Protein AF-A0A1A9EUH5-F1 (afdb_monomer_lite)

pLDDT: mean 75.26, std 21.69, range [29.08, 98.06]

Organism: NCBI:txid1821621

Foldseek 3Di:
DEEDPDLDDCVVVVDDQAYEYQDPVVLVSCVVVPDDNVRYDYDHDDDPPPDDDDDDPVVQVDDPPAAEAEDEEAPDVVSVVVVVVVCCVVPARHEYEYHYDADDDDPADDEPPPVGNYWYWYHHVDTDGDDHHHHDDD

Radius of gyration: 20.09 Å; chains: 1; bounding box: 44×41×46 Å

Sequence (138 aa):
MNRLGHYFNLKYCRHADYWVGISKGICKHLIDGAIPVDRVVHIPNFAEGTPVEPLTRDSFEAPPDRPLILAAGRLYVNKALDVLLHSLVGLPDVILWLARGLKRPVSRCCEANWGWTNTCTLWAGGMTSLRGCVPQTC

Structure (mmCIF, N/CA/C/O backbone):
data_AF-A0A1A9EUH5-F1
#
_entry.id   AF-A0A1A9EUH5-F1
#
loop_
_atom_site.group_PDB
_atom_site.id
_atom_site.type_symbol
_atom_site.label_atom_id
_atom_site.label_alt_id
_atom_site.label_comp_id
_atom_site.label_asym_id
_atom_site.label_entity_id
_atom_site.label_seq_id
_atom_site.pdbx_PDB_ins_code
_atom_site.Cartn_x
_atom_site.Cartn_y
_atom_site.Cartn_z
_atom_site.occupancy
_atom_site.B_iso_or_equiv
_atom_site.auth_seq_id
_atom_site.auth_comp_id
_atom_site.auth_asym_id
_atom_site.auth_atom_id
_atom_site.pdbx_PDB_model_num
ATOM 1 N N . MET A 1 1 ? 21.606 -11.395 -8.716 1.00 83.62 1 MET A N 1
ATOM 2 C CA . MET A 1 1 ? 20.152 -11.103 -8.788 1.00 83.62 1 MET A CA 1
ATOM 3 C C . MET A 1 1 ? 19.789 -10.017 -7.780 1.00 83.62 1 MET A C 1
ATOM 5 O O . MET A 1 1 ? 20.188 -10.141 -6.629 1.00 83.62 1 MET A O 1
ATOM 9 N N . ASN A 1 2 ? 19.049 -8.981 -8.192 1.00 93.75 2 ASN A N 1
ATOM 10 C CA . ASN A 1 2 ? 18.598 -7.876 -7.328 1.00 93.75 2 ASN A CA 1
ATOM 11 C C . ASN A 1 2 ? 17.070 -7.845 -7.215 1.00 93.75 2 ASN A C 1
ATOM 13 O O . ASN A 1 2 ? 16.381 -8.052 -8.205 1.00 93.75 2 ASN A O 1
ATOM 17 N N . ARG A 1 3 ? 16.523 -7.529 -6.036 1.00 94.31 3 ARG A N 1
ATOM 18 C CA . ARG A 1 3 ? 15.073 -7.376 -5.821 1.00 94.31 3 ARG A CA 1
ATOM 19 C C . ARG A 1 3 ? 14.735 -5.955 -5.390 1.00 94.31 3 ARG A C 1
ATOM 21 O O . ARG A 1 3 ? 15.293 -5.456 -4.416 1.00 94.31 3 ARG A O 1
ATOM 28 N N . LEU A 1 4 ? 13.781 -5.328 -6.071 1.00 95.12 4 LEU A N 1
ATOM 29 C CA . LEU A 1 4 ? 13.315 -3.978 -5.772 1.00 95.12 4 LEU A CA 1
ATOM 30 C C . LEU A 1 4 ? 11.918 -4.016 -5.152 1.00 95.12 4 LEU A C 1
ATOM 32 O O . LEU A 1 4 ? 10.951 -4.470 -5.761 1.00 95.12 4 LEU A O 1
ATOM 36 N N . GLY A 1 5 ? 11.833 -3.486 -3.929 1.00 92.19 5 GLY A N 1
ATOM 37 C CA . GLY A 1 5 ? 10.578 -3.252 -3.211 1.00 92.19 5 GLY A CA 1
ATOM 38 C C . GLY A 1 5 ? 10.021 -1.831 -3.353 1.00 92.19 5 GLY A C 1
ATOM 39 O O . GLY A 1 5 ? 8.967 -1.528 -2.801 1.00 92.19 5 GLY A O 1
ATOM 40 N N . HIS A 1 6 ? 10.747 -0.944 -4.034 1.00 91.62 6 HIS A N 1
ATOM 41 C CA . HIS A 1 6 ? 10.416 0.472 -4.169 1.00 91.62 6 HIS A CA 1
ATOM 42 C C . HIS A 1 6 ? 11.059 1.067 -5.431 1.00 91.62 6 HIS A C 1
ATOM 44 O O . HIS A 1 6 ? 11.941 0.450 -6.031 1.00 91.62 6 HIS A O 1
ATOM 50 N N . TYR A 1 7 ? 10.646 2.283 -5.796 1.00 93.38 7 TYR A N 1
ATOM 51 C CA . TYR A 1 7 ? 11.136 3.044 -6.951 1.00 93.38 7 TYR A CA 1
ATOM 52 C C . TYR A 1 7 ? 12.493 3.704 -6.666 1.00 93.38 7 TYR A C 1
ATOM 54 O O . TYR A 1 7 ? 12.628 4.925 -6.629 1.00 93.38 7 TYR A O 1
ATOM 62 N N . PHE A 1 8 ? 13.513 2.891 -6.394 1.00 90.00 8 PHE A N 1
ATOM 63 C CA . PHE A 1 8 ? 14.859 3.395 -6.134 1.00 90.00 8 PHE A CA 1
ATOM 64 C C . PHE A 1 8 ? 15.518 3.943 -7.403 1.00 90.00 8 PHE A C 1
ATOM 66 O O . PHE A 1 8 ? 15.216 3.521 -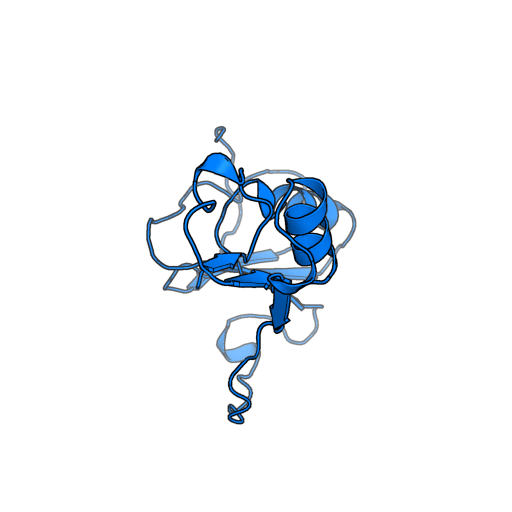8.522 1.00 90.00 8 PHE A O 1
ATOM 73 N N . ASN A 1 9 ? 16.480 4.850 -7.220 1.00 91.06 9 ASN A N 1
ATOM 74 C CA . ASN A 1 9 ? 17.349 5.272 -8.310 1.00 91.06 9 ASN A CA 1
ATOM 75 C C . ASN A 1 9 ? 18.184 4.074 -8.785 1.00 91.06 9 ASN A C 1
ATOM 77 O O . ASN A 1 9 ? 18.986 3.523 -8.025 1.00 91.06 9 ASN A O 1
ATOM 81 N N . LEU A 1 10 ? 18.010 3.692 -10.052 1.00 92.31 10 LEU A N 1
ATOM 82 C CA . LEU A 1 10 ? 18.592 2.465 -10.588 1.00 92.31 10 LEU A CA 1
ATOM 83 C C . LEU A 1 10 ? 20.117 2.468 -10.619 1.00 92.31 10 LEU A C 1
ATOM 85 O O . LEU A 1 10 ? 20.692 1.385 -10.665 1.00 92.31 10 LEU A O 1
ATOM 89 N N . LYS A 1 11 ? 20.786 3.630 -10.539 1.00 89.81 11 LYS A N 1
ATOM 90 C CA . LYS A 1 11 ? 22.258 3.708 -10.528 1.00 89.81 11 LYS A CA 1
ATOM 91 C C . LYS A 1 11 ? 22.895 2.857 -9.422 1.00 89.81 11 LYS A C 1
ATOM 93 O O . LYS A 1 11 ? 23.992 2.352 -9.609 1.00 89.81 11 LYS A O 1
ATOM 98 N N . TYR A 1 12 ? 22.186 2.656 -8.310 1.00 87.38 12 TYR A N 1
ATOM 99 C CA . TYR A 1 12 ? 22.653 1.857 -7.174 1.00 87.38 12 TYR A CA 1
ATOM 100 C C . TYR A 1 12 ? 22.376 0.353 -7.315 1.00 87.38 12 TYR A C 1
ATOM 102 O O . TYR A 1 12 ? 22.823 -0.431 -6.485 1.00 87.38 12 TYR A O 1
ATOM 110 N N . CYS A 1 13 ? 21.627 -0.065 -8.338 1.00 85.12 13 CYS A N 1
ATOM 111 C CA . CYS A 1 13 ? 21.145 -1.439 -8.485 1.00 85.12 13 CYS A CA 1
ATOM 112 C C . CYS A 1 13 ? 21.450 -2.038 -9.868 1.00 85.12 13 CYS A C 1
ATOM 114 O O . CYS A 1 13 ? 20.835 -3.039 -10.229 1.00 85.12 13 CYS A O 1
ATOM 116 N N . ARG A 1 14 ? 22.376 -1.451 -10.645 1.00 83.81 14 ARG A N 1
ATOM 117 C CA . ARG A 1 14 ? 22.676 -1.853 -12.038 1.00 83.81 14 ARG A CA 1
ATOM 118 C C . ARG A 1 14 ? 23.490 -3.137 -12.190 1.00 83.81 14 ARG A C 1
ATOM 120 O O . ARG A 1 14 ? 23.541 -3.685 -13.283 1.00 83.81 14 ARG A O 1
ATOM 127 N N . HIS A 1 15 ? 24.134 -3.610 -11.131 1.00 88.94 15 HIS A N 1
ATOM 128 C CA . HIS A 1 15 ? 24.996 -4.787 -11.202 1.00 88.94 15 HIS A CA 1
ATOM 129 C C . HIS A 1 15 ? 24.237 -6.025 -10.718 1.00 88.94 15 HIS A C 1
ATOM 131 O O . HIS A 1 15 ? 24.190 -6.305 -9.521 1.00 88.94 15 HIS A O 1
ATOM 137 N N . ALA A 1 16 ? 23.588 -6.722 -11.651 1.00 93.44 16 ALA A N 1
ATOM 138 C CA . ALA A 1 16 ? 22.982 -8.035 -11.458 1.00 93.44 16 ALA A CA 1
ATOM 139 C C . ALA A 1 16 ? 22.742 -8.717 -12.813 1.00 93.44 16 ALA A C 1
ATOM 141 O O . ALA A 1 16 ? 22.659 -8.053 -13.842 1.00 93.44 16 ALA A O 1
ATOM 142 N N . ASP A 1 17 ? 22.574 -10.035 -12.800 1.00 95.19 17 ASP A N 1
ATOM 143 C CA . ASP A 1 17 ? 22.173 -10.794 -13.992 1.00 95.19 17 ASP A CA 1
ATOM 144 C C . ASP A 1 17 ? 20.664 -10.681 -14.256 1.00 95.19 17 ASP A C 1
ATOM 146 O O . ASP A 1 17 ? 20.231 -10.590 -15.400 1.00 95.19 17 ASP A O 1
ATOM 150 N N . TYR A 1 18 ? 19.876 -10.630 -13.175 1.00 96.94 18 TYR A N 1
ATOM 151 C CA . TYR A 1 18 ? 18.414 -10.543 -13.183 1.00 96.94 18 TYR A CA 1
ATOM 152 C C . TYR A 1 18 ? 17.897 -9.595 -12.099 1.00 96.94 18 TYR A C 1
ATOM 154 O O . TYR A 1 18 ? 18.483 -9.494 -11.008 1.00 96.94 18 TYR A O 1
ATOM 162 N N . TRP A 1 19 ? 16.750 -8.970 -12.373 1.00 97.62 19 TRP A N 1
ATOM 163 C CA . TRP A 1 19 ? 16.035 -8.077 -11.467 1.00 97.62 19 TRP A CA 1
ATOM 164 C C . TRP A 1 19 ? 14.631 -8.573 -11.184 1.00 97.62 19 TRP A C 1
ATOM 166 O O . TRP A 1 19 ? 13.870 -8.881 -12.093 1.00 97.62 19 TRP A O 1
ATOM 176 N N . VAL A 1 20 ? 14.260 -8.555 -9.912 1.00 97.44 20 VAL A N 1
ATOM 177 C CA . VAL A 1 20 ? 12.906 -8.842 -9.464 1.00 97.44 20 VAL A CA 1
ATOM 178 C C . VAL A 1 20 ? 12.208 -7.564 -9.050 1.00 97.44 20 VAL A C 1
ATOM 180 O O . VAL A 1 20 ? 12.650 -6.880 -8.126 1.00 97.44 20 VAL A O 1
ATOM 183 N N . GLY A 1 21 ? 11.084 -7.268 -9.692 1.00 97.62 21 GLY A N 1
ATOM 184 C CA . GLY A 1 21 ? 10.125 -6.287 -9.196 1.00 97.62 21 GLY A CA 1
ATOM 185 C C . GLY A 1 21 ? 9.050 -6.978 -8.366 1.00 97.62 21 GLY A C 1
ATOM 186 O O . GLY A 1 21 ? 8.540 -8.022 -8.767 1.00 97.62 21 GLY A O 1
ATOM 187 N N . ILE A 1 22 ? 8.673 -6.393 -7.225 1.00 97.56 22 ILE A N 1
ATOM 188 C CA . ILE A 1 22 ? 7.563 -6.926 -6.406 1.00 97.56 22 ILE A CA 1
ATOM 189 C C . ILE A 1 22 ? 6.180 -6.538 -6.945 1.00 97.56 22 ILE A C 1
ATOM 191 O O . ILE A 1 22 ? 5.157 -7.083 -6.539 1.00 97.56 22 ILE A O 1
ATOM 195 N N . SER A 1 23 ? 6.135 -5.586 -7.875 1.00 97.25 23 SER A N 1
ATOM 196 C CA . SER A 1 23 ? 4.922 -5.128 -8.544 1.00 97.25 23 SER A CA 1
ATOM 197 C C . SER A 1 23 ? 5.203 -4.871 -10.020 1.00 97.25 23 SER A C 1
ATOM 199 O O . SER A 1 23 ? 6.338 -4.577 -10.404 1.00 97.25 23 SER A O 1
ATOM 201 N N . LYS A 1 24 ? 4.151 -4.904 -10.844 1.00 97.38 24 LYS A N 1
ATOM 202 C CA . LYS A 1 24 ? 4.245 -4.560 -12.271 1.00 97.38 24 LYS A CA 1
ATOM 203 C C . LYS A 1 24 ? 4.760 -3.132 -12.491 1.00 97.38 24 LYS A C 1
ATOM 205 O O . LYS A 1 24 ? 5.527 -2.903 -13.418 1.00 97.38 24 LYS A O 1
ATOM 210 N N . GLY A 1 25 ? 4.401 -2.193 -11.609 1.00 97.81 25 GLY A N 1
ATOM 211 C CA . GLY A 1 25 ? 4.911 -0.818 -11.648 1.00 97.81 25 GLY A CA 1
ATOM 212 C C . GLY A 1 25 ? 6.424 -0.741 -11.432 1.00 97.81 25 GLY A C 1
ATOM 213 O O . GLY A 1 25 ? 7.108 -0.005 -12.136 1.00 97.81 25 GLY A O 1
ATOM 214 N N . ILE A 1 26 ? 6.974 -1.558 -10.528 1.00 97.31 26 ILE A N 1
ATOM 215 C CA . ILE A 1 26 ? 8.426 -1.635 -10.317 1.00 97.31 26 ILE A CA 1
ATOM 216 C C . ILE A 1 26 ? 9.122 -2.319 -11.500 1.00 97.31 26 ILE A C 1
ATOM 218 O O . ILE A 1 26 ? 10.190 -1.872 -11.908 1.00 97.31 26 ILE A O 1
ATOM 222 N N . CYS A 1 27 ? 8.527 -3.363 -12.088 1.00 97.69 27 CYS A N 1
ATOM 223 C CA . CYS A 1 27 ? 9.051 -3.965 -13.320 1.00 97.69 27 CYS A CA 1
ATOM 224 C C . CYS A 1 27 ? 9.104 -2.940 -14.460 1.00 97.69 27 CYS A C 1
ATOM 226 O O . CYS A 1 27 ? 10.126 -2.826 -15.128 1.00 97.69 27 CYS A O 1
ATOM 228 N N . LYS A 1 28 ? 8.044 -2.141 -14.628 1.00 98.06 28 LYS A N 1
ATOM 229 C CA . LYS A 1 28 ? 8.028 -1.035 -15.589 1.00 98.06 28 LYS A CA 1
ATOM 230 C C . LYS A 1 28 ? 9.129 -0.013 -15.293 1.00 98.06 28 LYS A C 1
ATOM 232 O O . LYS A 1 28 ? 9.868 0.333 -16.201 1.00 98.06 28 LYS A O 1
ATOM 237 N N . HIS A 1 29 ? 9.297 0.401 -14.036 1.00 97.06 29 HIS A N 1
ATOM 238 C CA . HIS A 1 29 ? 10.371 1.317 -13.621 1.00 97.06 29 HIS A CA 1
ATOM 239 C C . HIS A 1 29 ? 11.775 0.792 -13.961 1.00 97.06 29 HIS A C 1
ATOM 241 O O . HIS A 1 29 ? 12.635 1.559 -14.382 1.00 97.06 29 HIS A O 1
ATOM 247 N N . LEU A 1 30 ? 12.009 -0.516 -13.808 1.00 96.69 30 LEU A N 1
ATOM 248 C CA . LEU A 1 30 ? 13.265 -1.160 -14.207 1.00 96.69 30 LEU A CA 1
ATOM 249 C C . LEU A 1 30 ? 13.484 -1.088 -15.725 1.00 96.69 30 LEU A C 1
ATOM 251 O O . LEU A 1 30 ? 14.559 -0.682 -16.163 1.00 96.69 30 LEU A O 1
ATOM 255 N N . ILE A 1 31 ? 12.467 -1.447 -16.513 1.00 96.75 31 ILE A N 1
ATOM 256 C CA . ILE A 1 31 ? 12.529 -1.449 -17.984 1.00 96.75 31 ILE A CA 1
ATOM 257 C C . ILE A 1 31 ? 12.720 -0.026 -18.522 1.00 96.75 31 ILE A C 1
ATOM 259 O O . ILE A 1 31 ? 13.632 0.217 -19.311 1.00 96.75 31 ILE A O 1
ATOM 263 N N . ASP A 1 32 ? 11.922 0.929 -18.039 1.00 97.06 32 ASP A N 1
ATOM 264 C CA . ASP A 1 32 ? 12.005 2.346 -18.416 1.00 97.06 32 ASP A CA 1
ATOM 265 C C . ASP A 1 32 ? 13.384 2.942 -18.066 1.00 97.06 32 ASP A C 1
ATOM 267 O O . ASP A 1 32 ? 13.864 3.863 -18.723 1.00 97.06 32 ASP A O 1
ATOM 271 N N . GLY A 1 33 ? 14.059 2.395 -17.050 1.00 94.94 33 GLY A N 1
ATOM 272 C CA . GLY A 1 33 ? 15.417 2.767 -16.663 1.00 94.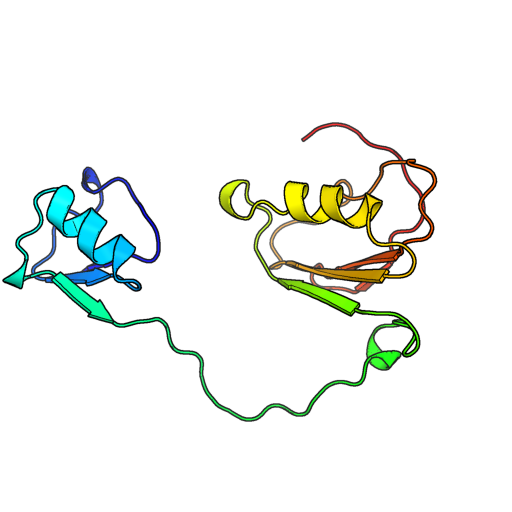94 33 GLY A CA 1
ATOM 273 C C . GLY A 1 33 ? 16.535 1.948 -17.325 1.00 94.94 33 GLY A C 1
ATOM 274 O O . GLY A 1 33 ? 17.650 1.905 -16.792 1.00 94.94 33 GLY A O 1
ATOM 275 N N . ALA A 1 34 ? 16.245 1.349 -18.485 1.00 94.88 34 ALA A N 1
ATOM 276 C CA . ALA A 1 34 ? 17.160 0.626 -19.373 1.00 94.88 34 ALA A CA 1
ATOM 277 C C . ALA A 1 34 ? 17.662 -0.740 -18.867 1.00 94.88 34 ALA A C 1
ATOM 279 O O . ALA A 1 34 ? 18.722 -1.206 -19.290 1.00 94.88 34 ALA A O 1
ATOM 280 N N . ILE A 1 35 ? 16.909 -1.410 -17.988 1.00 95.69 35 ILE A N 1
ATOM 281 C CA . ILE A 1 35 ? 17.144 -2.830 -17.694 1.00 95.69 35 ILE A CA 1
ATOM 282 C C . ILE A 1 35 ? 16.482 -3.690 -18.790 1.00 95.69 35 ILE A C 1
ATOM 284 O O . ILE A 1 35 ? 15.298 -3.488 -19.067 1.00 95.69 35 ILE A O 1
ATOM 288 N N . PRO A 1 36 ? 17.196 -4.655 -19.406 1.00 95.94 36 PRO A N 1
ATOM 289 C CA . PRO A 1 36 ? 16.627 -5.528 -20.433 1.00 95.94 36 PRO A CA 1
ATOM 290 C C . PRO A 1 36 ? 15.402 -6.307 -19.936 1.00 95.94 36 PRO A C 1
ATOM 292 O O . PRO A 1 36 ? 15.422 -6.879 -18.846 1.00 95.94 36 PRO A O 1
ATOM 295 N N . VAL A 1 37 ? 14.334 -6.334 -20.738 1.00 97.25 37 VAL A N 1
ATOM 296 C CA . VAL A 1 37 ? 13.037 -6.932 -20.366 1.00 97.25 37 VAL A CA 1
ATOM 297 C C . VAL A 1 37 ? 13.134 -8.429 -20.062 1.00 97.25 37 VAL A C 1
ATOM 299 O O . VAL A 1 37 ? 12.506 -8.905 -19.123 1.00 97.25 37 VAL A O 1
ATOM 302 N N . ASP A 1 38 ? 13.978 -9.151 -20.795 1.00 97.81 38 ASP A N 1
ATOM 303 C CA . ASP A 1 38 ? 14.285 -10.575 -20.619 1.00 97.81 38 ASP A CA 1
ATOM 304 C C . ASP A 1 38 ? 15.010 -10.876 -19.296 1.00 97.81 38 ASP A C 1
ATOM 306 O O . ASP A 1 38 ? 15.076 -12.025 -18.863 1.00 97.81 38 ASP A O 1
ATOM 310 N N . ARG A 1 39 ? 15.513 -9.838 -18.618 1.00 97.12 39 ARG A N 1
ATOM 311 C CA . ARG A 1 39 ? 16.181 -9.923 -17.312 1.00 97.12 39 ARG A CA 1
ATOM 312 C C . ARG A 1 39 ? 15.321 -9.406 -16.160 1.00 97.12 39 ARG A C 1
ATOM 314 O O . ARG A 1 39 ? 15.776 -9.428 -15.013 1.00 97.12 39 ARG A O 1
ATOM 321 N N . VAL A 1 40 ? 14.099 -8.941 -16.428 1.00 97.81 40 VAL A N 1
ATOM 322 C CA . VAL A 1 40 ? 13.160 -8.454 -15.408 1.00 97.81 40 VAL A CA 1
ATOM 323 C C . VAL A 1 40 ? 12.085 -9.501 -15.145 1.00 97.81 40 VAL A C 1
ATOM 325 O O . VAL A 1 40 ? 11.295 -9.845 -16.017 1.00 97.81 40 VAL A O 1
ATOM 328 N N . VAL A 1 41 ? 12.005 -9.961 -13.900 1.00 97.75 41 VAL A N 1
ATOM 329 C CA . VAL A 1 41 ? 11.038 -10.965 -13.449 1.00 97.75 41 VAL A CA 1
ATOM 330 C C . VAL A 1 41 ? 10.091 -10.336 -12.427 1.00 97.75 41 VAL A C 1
ATOM 332 O O . VAL A 1 41 ? 10.510 -9.605 -11.528 1.00 97.75 41 VAL A O 1
ATOM 335 N N . HIS A 1 42 ? 8.789 -10.596 -12.546 1.00 97.81 42 HIS A N 1
ATOM 336 C CA . HIS A 1 42 ? 7.809 -10.171 -11.543 1.00 97.81 42 HIS A CA 1
ATOM 337 C C . HIS A 1 42 ? 7.615 -11.285 -10.513 1.00 97.81 42 HIS A C 1
ATOM 339 O O . HIS A 1 42 ? 7.145 -12.365 -10.857 1.00 97.81 42 HIS A O 1
ATOM 345 N N . ILE A 1 43 ? 7.968 -11.018 -9.253 1.00 97.38 43 ILE A N 1
ATOM 346 C CA . ILE A 1 43 ? 7.697 -11.926 -8.129 1.00 97.38 43 ILE A CA 1
ATOM 347 C C . ILE A 1 43 ? 7.106 -11.094 -6.985 1.00 97.38 43 ILE A C 1
ATOM 349 O O . ILE A 1 43 ? 7.837 -10.304 -6.379 1.00 97.38 43 ILE A O 1
ATOM 353 N N . PRO A 1 44 ? 5.798 -11.221 -6.689 1.00 96.00 44 PRO A N 1
ATOM 354 C CA . PRO A 1 44 ? 5.158 -10.436 -5.644 1.00 96.00 44 PRO A CA 1
ATOM 35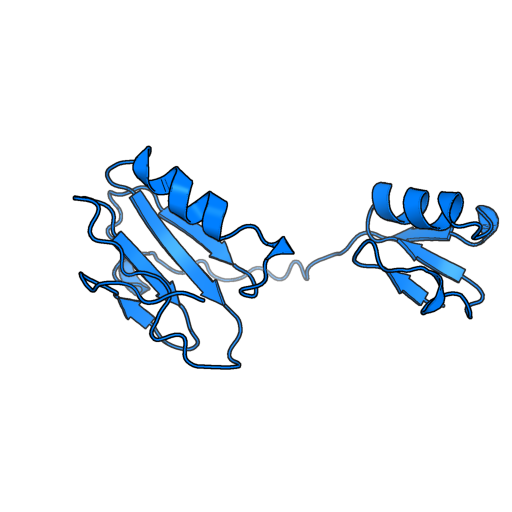5 C C . PRO A 1 44 ? 5.663 -10.812 -4.249 1.00 96.00 44 PRO A C 1
ATOM 357 O O . PRO A 1 44 ? 6.215 -11.888 -4.021 1.00 96.00 44 PRO A O 1
ATOM 360 N N . ASN A 1 45 ? 5.444 -9.910 -3.292 1.00 94.00 45 ASN A N 1
ATOM 361 C CA . ASN A 1 45 ? 5.619 -10.258 -1.887 1.00 94.00 45 ASN A CA 1
ATOM 362 C C . ASN A 1 45 ? 4.576 -11.294 -1.484 1.00 94.00 45 ASN A C 1
ATOM 364 O O . ASN A 1 45 ? 3.414 -11.189 -1.867 1.00 94.00 45 ASN A O 1
ATOM 368 N N . PHE A 1 46 ? 4.996 -12.230 -0.649 1.00 91.69 46 PHE A N 1
ATOM 369 C CA . PHE A 1 46 ? 4.132 -13.194 0.006 1.00 91.69 46 PHE A CA 1
ATOM 370 C C . PHE A 1 46 ? 4.300 -13.053 1.518 1.00 91.69 46 PHE A C 1
ATOM 372 O O . PHE A 1 46 ? 5.346 -12.611 2.002 1.00 91.69 46 PHE A O 1
ATOM 379 N N . ALA A 1 47 ? 3.244 -13.389 2.246 1.00 88.56 47 ALA A N 1
ATOM 380 C CA . ALA A 1 47 ? 3.280 -13.558 3.687 1.00 88.56 47 ALA A CA 1
ATOM 381 C C . ALA A 1 47 ? 3.147 -15.048 3.992 1.00 88.56 47 ALA A C 1
ATOM 383 O O . ALA A 1 47 ? 2.547 -15.795 3.217 1.00 88.56 47 ALA A O 1
ATOM 384 N N . GLU A 1 48 ? 3.723 -15.471 5.109 1.00 87.44 48 GLU A N 1
ATOM 385 C CA . GLU A 1 48 ? 3.459 -16.801 5.632 1.00 87.44 48 GLU A CA 1
ATOM 386 C C . GLU A 1 48 ? 1.971 -16.899 5.991 1.00 87.44 48 GLU A C 1
ATOM 388 O O . GLU A 1 48 ? 1.422 -16.008 6.637 1.00 87.44 48 GLU A O 1
ATOM 393 N N . GLY A 1 49 ? 1.309 -17.951 5.512 1.00 84.50 49 GLY A N 1
ATOM 394 C CA . GLY A 1 49 ? -0.127 -18.160 5.702 1.00 84.50 49 GLY A CA 1
ATOM 395 C C . GLY A 1 49 ? -0.475 -18.890 6.995 1.00 84.50 49 GLY A C 1
ATOM 396 O O . GLY A 1 49 ? -1.581 -19.412 7.096 1.00 84.50 49 GLY A O 1
ATOM 397 N N . THR A 1 50 ? 0.467 -18.990 7.937 1.00 89.62 50 THR A N 1
ATOM 398 C CA . THR A 1 50 ? 0.264 -19.693 9.204 1.00 89.62 50 THR A CA 1
ATOM 399 C C . THR A 1 50 ? -0.909 -19.048 9.940 1.00 89.62 50 THR A C 1
ATOM 401 O O . THR A 1 50 ? -0.843 -17.852 10.242 1.00 89.62 50 THR A O 1
ATOM 404 N N . PRO A 1 51 ? -1.998 -19.798 10.197 1.00 86.75 51 PRO A N 1
ATOM 405 C CA . PRO A 1 51 ? -3.123 -19.280 10.953 1.00 86.75 51 PRO A CA 1
ATOM 406 C C . PRO A 1 51 ? -2.642 -18.792 12.314 1.00 86.75 51 PRO A C 1
ATOM 408 O O . PRO A 1 51 ? -1.874 -19.468 12.997 1.00 86.75 51 PRO A O 1
ATOM 411 N N . VAL A 1 52 ? -3.094 -17.605 12.691 1.00 86.56 52 VAL A N 1
ATOM 412 C CA . VAL A 1 52 ? -2.851 -17.036 14.013 1.00 86.56 52 VAL A CA 1
ATOM 413 C C . VAL A 1 52 ? -4.177 -16.937 14.740 1.00 86.56 52 VAL A C 1
ATOM 415 O O . VAL A 1 52 ? -5.195 -16.611 14.126 1.00 86.56 52 VAL A O 1
ATOM 418 N N . GLU A 1 53 ? -4.159 -17.212 16.042 1.00 88.88 53 GLU A N 1
ATOM 419 C CA . GLU A 1 53 ? -5.335 -17.010 16.880 1.00 88.88 53 GLU A CA 1
ATOM 420 C C . GLU A 1 53 ? -5.698 -15.517 16.903 1.00 88.88 53 GLU A C 1
ATOM 422 O O . GLU A 1 53 ? -4.840 -14.682 17.220 1.00 88.88 53 GLU A O 1
ATOM 427 N N . PRO A 1 54 ? -6.939 -15.145 16.537 1.00 84.00 54 PRO A N 1
ATOM 428 C CA . PRO A 1 54 ? -7.371 -13.760 16.591 1.00 84.00 54 PRO A CA 1
ATOM 429 C C . PRO A 1 54 ? -7.313 -13.227 18.024 1.00 84.00 54 PRO A C 1
ATOM 431 O O . PRO A 1 54 ? -7.847 -13.832 18.950 1.00 84.00 54 PRO A O 1
ATOM 434 N N . LEU A 1 55 ? -6.708 -12.053 18.204 1.00 81.12 55 LEU A N 1
ATOM 435 C CA . LEU A 1 55 ? -6.742 -11.352 19.484 1.00 81.12 55 LEU A CA 1
ATOM 436 C C . LEU A 1 55 ? -8.039 -10.555 19.616 1.00 81.12 55 LEU A C 1
ATOM 438 O O . LEU A 1 55 ? -8.510 -9.926 18.663 1.00 81.12 55 LEU A O 1
ATOM 442 N N . THR A 1 56 ? -8.600 -10.557 20.818 1.00 78.94 56 THR A N 1
ATOM 443 C CA . THR A 1 56 ? -9.793 -9.783 21.146 1.00 78.94 56 THR A CA 1
ATOM 444 C C . THR A 1 56 ? -9.446 -8.296 21.313 1.00 78.94 56 THR A C 1
ATOM 446 O O . THR A 1 56 ? -8.328 -7.932 21.677 1.00 78.94 56 THR A O 1
ATOM 449 N N . ARG A 1 57 ? -10.390 -7.395 21.002 1.00 71.75 57 ARG A N 1
ATOM 450 C CA . ARG A 1 57 ? -10.148 -5.934 21.034 1.00 71.75 57 ARG A CA 1
ATOM 451 C C . ARG A 1 57 ? -10.027 -5.365 22.449 1.00 71.75 57 ARG A C 1
ATOM 453 O O . ARG A 1 57 ? -9.292 -4.404 22.666 1.00 71.75 57 ARG A O 1
ATOM 460 N N . ASP A 1 58 ? -10.729 -5.972 23.396 1.00 70.00 58 ASP A N 1
ATOM 461 C CA . ASP A 1 58 ? -10.671 -5.669 24.829 1.00 70.00 58 ASP A CA 1
ATOM 462 C C . ASP A 1 58 ? -9.274 -5.905 25.424 1.00 70.00 58 ASP A C 1
ATOM 464 O O . ASP A 1 58 ? -8.875 -5.174 26.327 1.00 70.00 58 ASP A O 1
ATOM 468 N N . SER A 1 59 ? -8.478 -6.811 24.839 1.00 67.19 59 SER A N 1
ATOM 469 C CA . SER A 1 59 ? -7.060 -7.018 25.183 1.00 67.19 59 SER A CA 1
ATOM 470 C C . SER A 1 59 ? -6.186 -5.769 24.972 1.00 67.19 59 SER A C 1
ATOM 472 O O . SER A 1 59 ? -5.029 -5.745 25.389 1.00 67.19 59 SER A O 1
ATOM 474 N N . PHE A 1 60 ? -6.721 -4.732 24.319 1.00 67.38 60 PHE A N 1
ATOM 475 C CA . PHE A 1 60 ? -6.011 -3.518 23.918 1.00 67.38 60 PHE A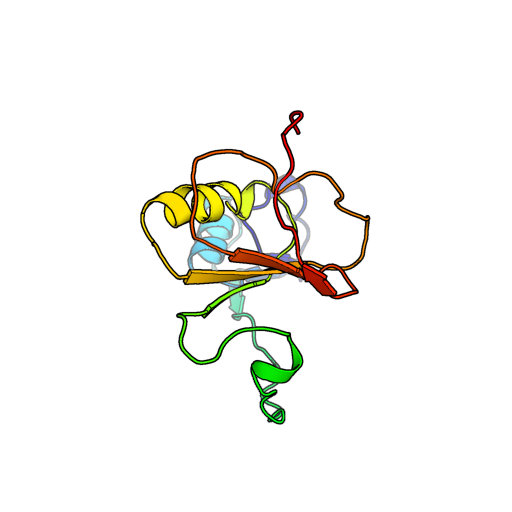 CA 1
ATOM 476 C C . PHE A 1 60 ? -6.725 -2.221 24.334 1.00 67.38 60 PHE A C 1
ATOM 478 O O . PHE A 1 60 ? -6.519 -1.180 23.707 1.00 67.38 60 PHE A O 1
ATOM 485 N N . GLU A 1 61 ? -7.585 -2.278 25.360 1.00 67.81 61 GLU A N 1
ATOM 486 C CA . GLU A 1 61 ? -8.365 -1.130 25.864 1.00 67.81 61 GLU A CA 1
ATOM 487 C C . GLU A 1 61 ? -9.209 -0.422 24.780 1.00 67.81 61 GLU A C 1
ATOM 489 O O . GLU A 1 61 ? -9.545 0.756 24.910 1.00 67.81 61 GLU A O 1
ATOM 494 N N . ALA A 1 62 ? -9.563 -1.118 23.692 1.00 67.81 62 ALA A N 1
ATOM 495 C CA . ALA A 1 62 ? -10.408 -0.567 22.639 1.00 67.81 62 ALA A CA 1
ATOM 496 C C . ALA A 1 62 ? -11.874 -0.977 22.849 1.00 67.81 62 ALA A C 1
ATOM 498 O O . ALA A 1 62 ? -12.178 -2.174 22.790 1.00 67.81 62 ALA A O 1
ATOM 499 N N . PRO A 1 63 ? -12.789 -0.007 23.044 1.00 72.19 63 PRO A N 1
ATOM 500 C CA . PRO A 1 63 ? -14.218 -0.274 23.104 1.00 72.19 63 PRO A CA 1
ATOM 501 C C . PRO A 1 63 ? -14.712 -1.042 21.863 1.00 72.19 63 PRO A C 1
ATOM 503 O O . PRO A 1 63 ? -14.360 -0.678 20.735 1.00 72.19 63 PRO A O 1
ATOM 506 N N . PRO A 1 64 ? -15.513 -2.108 22.035 1.00 76.38 64 PRO A N 1
ATOM 507 C CA . PRO A 1 64 ? -15.993 -2.919 20.916 1.00 76.38 64 PRO A CA 1
ATOM 508 C C . PRO A 1 64 ? -17.051 -2.206 20.059 1.00 76.38 64 PRO A C 1
ATOM 510 O O . PRO A 1 64 ? -17.285 -2.616 18.924 1.00 76.38 64 PRO A O 1
ATOM 513 N N . ASP A 1 65 ? -17.673 -1.152 20.584 1.00 83.19 65 ASP A N 1
ATOM 514 C CA . ASP A 1 65 ? -18.770 -0.383 19.989 1.00 83.19 65 ASP A CA 1
ATOM 515 C C . ASP A 1 65 ? -18.313 0.705 19.003 1.00 83.19 65 ASP A C 1
ATOM 517 O O . ASP A 1 65 ? -19.147 1.323 18.342 1.00 83.19 65 ASP A O 1
ATOM 521 N N . ARG A 1 66 ? -16.999 0.923 18.857 1.00 82.62 66 ARG A N 1
ATOM 522 C CA . ARG A 1 66 ? -16.436 1.933 17.950 1.00 82.62 66 ARG A CA 1
ATOM 523 C C . ARG A 1 66 ? -15.697 1.308 16.762 1.00 82.62 66 ARG A C 1
ATOM 525 O O . ARG A 1 66 ? -15.023 0.280 16.908 1.00 82.62 66 ARG A O 1
ATOM 532 N N . PRO A 1 67 ? -15.760 1.929 15.568 1.00 87.19 67 PRO A N 1
ATOM 533 C CA . PRO A 1 67 ? -14.938 1.522 14.436 1.00 87.19 67 PRO A CA 1
ATOM 534 C C . PRO A 1 67 ? -13.445 1.634 14.761 1.00 87.19 67 PRO A C 1
ATOM 536 O O . PRO A 1 67 ? -12.991 2.639 15.308 1.00 87.19 67 PRO A O 1
ATOM 539 N N . LEU A 1 68 ? -12.680 0.610 14.381 1.00 85.38 68 LEU A N 1
ATOM 540 C CA . LEU A 1 68 ? -11.238 0.541 14.590 1.00 85.38 68 LEU A CA 1
ATOM 541 C C . LEU A 1 68 ? -10.503 0.584 13.249 1.00 85.38 68 LEU A C 1
ATOM 543 O O . LEU A 1 68 ? -10.730 -0.257 12.379 1.00 85.38 68 LEU A O 1
ATOM 547 N N . ILE A 1 69 ? -9.575 1.525 13.123 1.00 88.62 69 ILE A N 1
ATOM 548 C CA . ILE A 1 69 ? -8.631 1.642 12.014 1.00 88.62 69 ILE A CA 1
ATOM 549 C C . ILE A 1 69 ? -7.265 1.184 12.524 1.00 88.62 69 ILE A C 1
ATOM 551 O O . ILE A 1 69 ? -6.767 1.721 13.508 1.00 88.62 69 ILE A O 1
ATOM 555 N N . LEU A 1 70 ? -6.635 0.217 11.854 1.00 87.12 70 LEU A N 1
ATOM 556 C CA . LEU A 1 70 ? -5.253 -0.185 12.129 1.00 87.12 70 LEU A CA 1
ATOM 557 C C . LEU A 1 70 ? -4.342 0.298 11.001 1.00 87.12 70 LEU A C 1
ATOM 559 O O . LEU A 1 70 ? -4.506 -0.089 9.846 1.00 87.12 70 LEU A O 1
ATOM 563 N N . ALA A 1 71 ? -3.334 1.088 11.353 1.00 88.31 71 ALA A N 1
ATOM 564 C CA . ALA A 1 71 ? -2.247 1.470 10.469 1.00 88.31 71 ALA A CA 1
ATOM 565 C C . ALA A 1 71 ? -0.930 0.910 11.011 1.00 88.31 71 ALA A C 1
ATOM 567 O O . ALA A 1 71 ? -0.489 1.266 12.101 1.00 88.31 71 ALA A O 1
ATOM 568 N N . ALA A 1 72 ? -0.286 0.032 10.242 1.00 86.00 72 ALA A N 1
ATOM 569 C CA . ALA A 1 72 ? 0.993 -0.564 10.607 1.00 86.00 72 ALA A CA 1
ATOM 570 C C . ALA A 1 72 ? 2.088 -0.124 9.630 1.00 86.00 72 ALA A C 1
ATOM 572 O O . ALA A 1 72 ? 2.012 -0.366 8.423 1.00 86.00 72 ALA A O 1
ATOM 573 N N . GLY A 1 73 ? 3.134 0.523 10.137 1.00 80.75 73 GLY A N 1
ATOM 574 C CA . GLY A 1 73 ? 4.205 1.019 9.283 1.00 80.75 73 GLY A CA 1
ATOM 575 C C . GLY A 1 73 ? 5.313 1.752 10.023 1.00 80.75 73 GLY A C 1
ATOM 576 O O . GLY A 1 73 ? 5.196 2.148 11.179 1.00 80.75 73 GLY A O 1
ATOM 577 N N . ARG A 1 74 ? 6.439 1.947 9.333 1.00 79.69 74 ARG A N 1
ATOM 578 C CA . ARG A 1 74 ? 7.476 2.874 9.801 1.00 79.69 74 ARG A CA 1
ATOM 579 C C . ARG A 1 74 ? 6.980 4.306 9.611 1.00 79.69 74 ARG A C 1
ATOM 581 O O . ARG A 1 74 ? 6.372 4.598 8.585 1.00 79.69 74 ARG A O 1
ATOM 588 N N . LEU A 1 75 ? 7.312 5.186 10.553 1.00 73.06 75 LEU A N 1
ATOM 589 C CA . LEU A 1 75 ? 7.076 6.622 10.412 1.00 73.06 75 LEU A CA 1
ATOM 590 C C . LEU A 1 75 ? 8.058 7.182 9.382 1.00 73.06 75 LEU A C 1
ATOM 592 O O . LEU A 1 75 ? 9.219 7.448 9.684 1.00 73.06 75 LEU A O 1
ATOM 596 N N . TYR A 1 76 ? 7.610 7.260 8.139 1.00 78.00 76 TYR A N 1
ATOM 597 C CA . TYR A 1 76 ? 8.396 7.754 7.022 1.00 78.00 76 TYR A CA 1
ATOM 598 C C . TYR A 1 76 ? 7.472 8.530 6.094 1.00 78.00 76 TYR A C 1
ATOM 600 O O . TYR A 1 76 ? 6.334 8.113 5.893 1.00 78.00 76 TYR A O 1
ATOM 608 N N . VAL A 1 77 ? 7.959 9.622 5.508 1.00 79.00 77 VAL A N 1
ATOM 609 C CA . VAL A 1 77 ? 7.131 10.526 4.692 1.00 79.00 77 VAL A CA 1
ATOM 610 C C . VAL A 1 77 ? 6.417 9.795 3.547 1.00 79.00 77 VAL A C 1
ATOM 612 O O . VAL A 1 77 ? 5.223 9.974 3.348 1.00 79.00 77 VAL A O 1
ATOM 615 N N . ASN A 1 78 ? 7.080 8.826 2.900 1.00 83.25 78 ASN A N 1
ATOM 616 C CA . ASN A 1 78 ? 6.474 8.032 1.817 1.00 83.25 78 ASN A CA 1
ATOM 617 C C . ASN A 1 78 ? 5.368 7.064 2.288 1.00 83.25 78 ASN A C 1
ATOM 619 O O . ASN A 1 78 ? 4.820 6.323 1.472 1.00 83.25 78 ASN A O 1
ATOM 623 N N . LYS A 1 79 ? 5.084 6.989 3.593 1.00 83.88 79 LYS A N 1
ATOM 624 C CA . LYS A 1 79 ? 3.949 6.238 4.150 1.00 83.88 79 LYS A CA 1
ATOM 625 C C . LYS A 1 79 ? 2.711 7.104 4.370 1.00 83.88 79 LYS A C 1
ATOM 627 O O . LYS A 1 79 ? 1.673 6.527 4.666 1.00 83.88 79 LYS A O 1
ATOM 632 N N . ALA A 1 80 ? 2.821 8.424 4.197 1.00 87.00 80 ALA A N 1
ATOM 633 C CA . ALA A 1 80 ? 1.708 9.372 4.234 1.00 87.00 80 ALA A CA 1
ATOM 634 C C . ALA A 1 80 ? 0.810 9.232 5.484 1.00 87.00 80 ALA A C 1
ATOM 636 O O . ALA A 1 80 ? -0.416 9.295 5.408 1.00 87.00 80 ALA A O 1
ATOM 637 N N . LEU A 1 81 ? 1.417 8.977 6.649 1.00 83.88 81 LEU A N 1
ATOM 638 C CA . LEU A 1 81 ? 0.670 8.827 7.905 1.00 83.88 81 LEU A CA 1
ATOM 639 C C . LEU A 1 81 ? 0.066 10.155 8.381 1.00 83.88 81 LEU A C 1
ATOM 641 O O . LEU A 1 81 ? -0.933 10.149 9.086 1.00 83.88 81 LEU A O 1
ATOM 645 N N . ASP A 1 82 ? 0.632 11.280 7.964 1.00 81.31 82 ASP A N 1
ATOM 646 C CA . ASP A 1 82 ? 0.065 12.620 8.100 1.00 81.31 82 ASP A CA 1
ATOM 647 C C . ASP A 1 82 ? -1.292 12.748 7.393 1.00 81.31 82 ASP A C 1
ATOM 649 O O . ASP A 1 82 ? -2.240 13.257 7.984 1.00 81.31 82 ASP A O 1
ATOM 653 N N . VAL A 1 83 ? -1.428 12.203 6.178 1.00 88.50 83 VAL A N 1
ATOM 654 C CA . VAL A 1 83 ? -2.705 12.188 5.443 1.00 88.50 83 VAL A CA 1
ATOM 655 C C . VAL A 1 83 ? -3.756 11.371 6.193 1.00 88.50 83 VAL A C 1
ATOM 657 O O . VAL A 1 83 ? -4.902 11.803 6.306 1.00 88.50 83 VAL A O 1
ATOM 660 N N . LEU A 1 84 ? -3.364 10.218 6.749 1.00 87.75 84 LEU A N 1
ATOM 661 C CA . LEU A 1 84 ? -4.235 9.420 7.616 1.00 87.75 84 LEU A CA 1
ATOM 662 C C . LEU A 1 84 ? -4.670 10.212 8.853 1.00 87.75 84 LEU A C 1
ATOM 664 O O . LEU A 1 84 ? -5.841 10.193 9.206 1.00 87.75 84 LEU A O 1
ATOM 668 N N . LEU A 1 85 ? -3.747 10.909 9.516 1.00 83.69 85 LEU A N 1
ATOM 669 C CA . LEU A 1 85 ? -4.087 11.711 10.689 1.00 83.69 85 LEU A CA 1
ATOM 670 C C . LEU A 1 85 ? -5.032 12.859 10.316 1.00 83.69 85 LEU A C 1
ATOM 672 O O . LEU A 1 85 ? -6.019 13.067 11.007 1.00 83.69 85 LEU A O 1
ATOM 676 N N . HIS A 1 86 ? -4.800 13.563 9.208 1.00 83.31 86 HIS A N 1
ATOM 677 C CA . HIS A 1 86 ? -5.692 14.634 8.757 1.00 83.31 86 HIS A CA 1
ATOM 678 C C . HIS A 1 86 ? -7.093 14.132 8.385 1.00 83.31 86 HIS A C 1
ATOM 680 O O . HIS A 1 86 ? -8.073 14.833 8.638 1.00 83.31 86 HIS A O 1
ATOM 686 N N . SER A 1 87 ? -7.225 12.925 7.827 1.00 88.31 87 SER A N 1
ATOM 687 C CA . SER A 1 87 ? -8.541 12.387 7.459 1.00 88.31 87 SER A CA 1
ATOM 688 C C . SER A 1 87 ? -9.409 12.026 8.669 1.00 88.31 87 SER A C 1
ATOM 690 O O . SER A 1 87 ? -10.635 12.049 8.557 1.00 88.31 87 SER A O 1
ATOM 692 N N . LEU A 1 88 ? -8.808 11.778 9.840 1.00 84.25 88 LEU A N 1
ATOM 693 C CA . LEU A 1 88 ? -9.551 11.499 11.073 1.00 84.25 88 LEU A CA 1
ATOM 694 C C . LEU A 1 88 ? -10.427 12.670 11.538 1.00 84.25 88 LEU A C 1
ATOM 696 O O . LEU A 1 88 ? -11.396 12.429 12.252 1.00 84.25 88 LEU A O 1
ATOM 700 N N . VAL A 1 89 ? -10.145 13.910 11.116 1.00 82.25 89 VAL A N 1
ATOM 701 C CA . VAL A 1 89 ? -11.012 15.072 11.404 1.00 82.25 89 VAL A CA 1
ATOM 702 C C . VAL A 1 89 ? -12.441 14.829 10.906 1.00 82.25 89 VAL A C 1
ATOM 704 O O . VAL A 1 89 ? -13.400 15.237 11.553 1.00 82.25 89 VAL A O 1
ATOM 707 N N . GLY A 1 90 ? -12.590 14.161 9.759 1.00 83.69 90 GLY A N 1
ATOM 708 C CA . GLY A 1 90 ? -13.887 13.897 9.132 1.00 83.69 90 GLY A CA 1
ATOM 709 C C . GLY A 1 90 ? -14.576 12.617 9.608 1.00 83.69 90 GLY A C 1
ATOM 710 O O . GLY A 1 90 ? -15.639 12.284 9.091 1.00 83.69 90 GLY A O 1
ATOM 711 N N . LEU A 1 91 ? -13.975 11.881 10.546 1.00 85.62 91 LEU A N 1
ATOM 712 C CA . LEU A 1 91 ? -14.449 10.572 10.995 1.00 85.62 91 LEU A CA 1
ATOM 713 C C . LEU A 1 91 ? -14.691 10.591 12.507 1.00 85.62 91 LEU A C 1
ATOM 715 O O . LEU A 1 91 ? -13.828 10.116 13.242 1.00 85.62 91 LEU A O 1
ATOM 719 N N . PRO A 1 92 ? -15.806 11.153 13.005 1.00 80.75 92 PRO A N 1
ATOM 720 C CA . PRO A 1 92 ? -16.094 11.141 14.434 1.00 80.75 92 PRO A CA 1
ATOM 721 C C . PRO A 1 92 ? -16.291 9.709 14.951 1.00 80.75 92 PRO A C 1
ATOM 723 O O . PRO A 1 92 ? -16.674 8.799 14.219 1.00 80.75 92 PRO A O 1
ATOM 726 N N . ASP A 1 93 ? -16.018 9.528 16.235 1.00 81.62 93 ASP A N 1
ATOM 727 C CA . ASP A 1 93 ? -16.202 8.299 16.999 1.00 81.62 93 ASP A CA 1
ATOM 728 C C . ASP A 1 93 ? -15.383 7.076 16.550 1.00 81.62 93 ASP A C 1
ATOM 730 O O . ASP A 1 93 ? -15.686 5.946 16.930 1.00 81.62 93 ASP A O 1
ATOM 734 N N . VAL A 1 94 ? -14.248 7.285 15.876 1.00 84.12 94 VAL A N 1
ATOM 735 C CA . VAL A 1 94 ? -13.330 6.196 15.483 1.00 84.12 94 VAL A CA 1
ATOM 736 C C . VAL A 1 94 ? -12.137 6.043 16.429 1.00 84.12 94 VAL A C 1
ATOM 738 O O . VAL A 1 94 ? -11.724 6.987 17.113 1.00 84.12 94 VAL A O 1
ATOM 741 N N . ILE A 1 95 ? -11.564 4.839 16.441 1.00 82.31 95 ILE A N 1
ATOM 742 C CA . ILE A 1 95 ? -10.306 4.509 17.113 1.00 82.31 95 ILE A CA 1
ATOM 743 C C . ILE A 1 95 ? -9.238 4.277 16.046 1.00 82.31 95 ILE A C 1
ATOM 745 O O . ILE A 1 95 ? -9.437 3.470 15.139 1.00 82.31 95 ILE A O 1
ATOM 749 N N . LEU A 1 96 ? -8.087 4.940 16.167 1.00 84.44 96 LEU A N 1
ATOM 750 C CA . LEU A 1 96 ? -6.898 4.624 15.369 1.00 84.44 96 LEU A CA 1
ATOM 751 C C . LEU A 1 96 ? -5.876 3.869 16.226 1.00 84.44 96 LEU A C 1
ATOM 753 O O . LEU A 1 96 ? -5.406 4.389 17.237 1.00 84.44 96 LEU A O 1
ATOM 757 N N . TRP A 1 97 ? -5.477 2.681 15.778 1.00 85.12 97 TRP A N 1
ATOM 758 C CA . TRP A 1 97 ? -4.265 1.994 16.215 1.00 85.12 97 TRP A CA 1
ATOM 759 C C . TRP A 1 97 ? -3.137 2.255 15.230 1.00 85.12 97 TRP A C 1
ATOM 761 O O . TRP A 1 97 ? -3.205 1.853 14.067 1.00 85.12 97 TRP A O 1
ATOM 771 N N . LEU A 1 98 ? -2.072 2.897 15.706 1.00 82.31 98 LEU A N 1
ATOM 772 C CA . LEU A 1 98 ? -0.876 3.141 14.907 1.00 82.31 98 LEU A CA 1
ATOM 773 C C . LEU A 1 98 ? 0.280 2.272 15.414 1.00 82.31 98 LEU A C 1
ATOM 775 O O . LEU A 1 98 ? 0.909 2.587 16.423 1.00 82.31 98 LEU A O 1
ATOM 779 N N . ALA A 1 99 ? 0.567 1.177 14.712 1.00 80.00 99 ALA A N 1
ATOM 780 C CA . ALA A 1 99 ? 1.628 0.234 15.056 1.00 80.00 99 ALA A CA 1
ATOM 781 C C . ALA A 1 99 ? 2.928 0.553 14.298 1.00 80.00 99 ALA A C 1
ATOM 783 O O . ALA A 1 99 ? 2.953 0.587 13.063 1.00 80.00 99 ALA A O 1
ATOM 784 N N . ARG A 1 100 ? 4.041 0.741 15.021 1.00 69.06 100 ARG A N 1
ATOM 785 C CA . ARG A 1 100 ? 5.370 0.966 14.420 1.00 69.06 100 ARG A CA 1
ATOM 786 C C . ARG A 1 100 ? 6.443 0.024 14.967 1.00 69.06 100 ARG A C 1
ATOM 788 O O . ARG A 1 100 ? 6.354 -0.467 16.086 1.00 69.06 100 ARG A O 1
ATOM 795 N N . GLY A 1 101 ? 7.514 -0.168 14.196 1.00 55.50 101 GLY A N 1
ATOM 796 C CA . GLY A 1 101 ? 8.688 -0.926 14.646 1.00 55.50 101 GLY A CA 1
ATOM 797 C C . GLY A 1 101 ? 9.491 -0.207 15.745 1.00 55.50 101 GLY A C 1
ATOM 798 O O . GLY A 1 101 ? 9.677 1.013 15.689 1.00 55.50 101 GLY A O 1
ATOM 799 N N . LEU A 1 102 ? 10.001 -0.970 16.720 1.00 43.75 102 LEU A N 1
ATOM 800 C CA . LEU A 1 102 ? 10.872 -0.504 17.807 1.00 43.75 102 LEU A CA 1
ATOM 801 C C . LEU A 1 102 ? 12.219 -0.002 17.264 1.00 43.75 102 LEU A C 1
ATOM 803 O O . LEU A 1 102 ? 13.110 -0.812 17.030 1.00 43.75 102 LEU A O 1
ATOM 807 N N . LYS A 1 103 ? 12.418 1.311 17.085 1.00 42.22 103 LYS A N 1
ATOM 808 C CA . LYS A 1 103 ? 13.792 1.867 17.091 1.00 42.22 103 LYS A CA 1
ATOM 809 C C . LYS A 1 103 ? 13.989 3.198 17.816 1.00 42.22 103 LYS A C 1
ATOM 811 O O . LYS A 1 103 ? 15.132 3.495 18.133 1.00 42.22 103 LYS A O 1
ATOM 816 N N . ARG A 1 104 ? 12.948 3.974 18.139 1.00 37.34 104 ARG A N 1
ATOM 817 C CA . ARG A 1 104 ? 13.045 5.163 19.017 1.00 37.34 104 ARG A CA 1
ATOM 818 C C . ARG A 1 104 ? 11.712 5.442 19.700 1.00 37.34 104 ARG A C 1
ATOM 820 O O . ARG A 1 104 ? 10.705 5.222 19.027 1.00 37.34 104 ARG A O 1
ATOM 827 N N . PRO A 1 105 ? 11.667 5.921 20.956 1.00 36.00 105 PRO A N 1
ATOM 828 C CA . PRO A 1 105 ? 10.449 6.468 21.544 1.00 36.00 105 PRO A CA 1
ATOM 829 C C . PRO A 1 105 ? 10.006 7.691 20.730 1.00 36.00 105 PRO A C 1
ATOM 831 O O . PRO A 1 105 ? 10.815 8.543 20.376 1.00 36.00 105 PRO A O 1
ATOM 834 N N . VAL A 1 106 ? 8.725 7.736 20.376 1.00 41.94 106 VAL A N 1
ATOM 835 C CA . VAL A 1 106 ? 8.089 8.889 19.737 1.00 41.94 106 VAL A CA 1
ATOM 836 C C . VAL A 1 106 ? 7.172 9.436 20.799 1.00 41.94 106 VAL A C 1
ATOM 838 O O . VAL A 1 106 ? 6.068 8.940 20.987 1.00 41.94 106 VAL A O 1
ATOM 841 N N . SER A 1 107 ? 7.682 10.404 21.535 1.00 40.50 107 SER A N 1
ATOM 842 C CA . SER A 1 107 ? 6.936 11.148 22.539 1.00 40.50 107 SER A CA 1
ATOM 843 C C . SER A 1 107 ? 6.232 12.374 21.942 1.00 40.50 107 SER A C 1
ATOM 845 O O . SER A 1 107 ? 5.842 13.247 22.697 1.00 40.50 107 SER A O 1
ATOM 847 N N . ARG A 1 108 ? 6.123 12.510 20.604 1.00 36.47 108 ARG A N 1
ATOM 848 C CA . ARG A 1 108 ? 5.888 13.840 20.002 1.00 36.47 108 ARG A CA 1
ATOM 849 C C . ARG A 1 108 ? 5.017 13.927 18.738 1.00 36.47 108 ARG A C 1
ATOM 851 O O . ARG A 1 108 ? 5.080 14.941 18.058 1.00 36.47 108 ARG A O 1
ATOM 858 N N . CYS A 1 109 ? 4.236 12.902 18.375 1.00 38.28 109 CYS A N 1
ATOM 859 C CA . CYS A 1 109 ? 3.515 12.908 17.082 1.00 38.28 109 CYS A CA 1
ATOM 860 C C . CYS A 1 109 ? 1.993 13.110 17.132 1.00 38.28 109 CYS A C 1
ATOM 862 O O . CYS A 1 109 ? 1.407 13.296 16.071 1.00 38.28 109 CYS A O 1
ATOM 864 N N . CYS A 1 110 ? 1.325 13.073 18.286 1.00 39.56 110 CYS A N 1
ATOM 865 C CA . CYS A 1 110 ? -0.147 13.069 18.305 1.00 39.56 110 CYS A CA 1
ATOM 866 C C . CYS A 1 110 ? -0.698 14.041 19.333 1.00 39.56 110 CYS A C 1
ATOM 868 O O . CYS A 1 110 ? -1.256 13.649 20.350 1.00 39.56 110 CYS A O 1
ATOM 870 N N . GLU A 1 111 ? -0.492 15.319 19.055 1.00 44.41 111 GLU A N 1
ATOM 871 C CA . GLU A 1 111 ? -0.754 16.376 20.008 1.00 44.41 111 GLU A CA 1
ATOM 872 C C . GLU A 1 111 ? -1.197 17.637 19.275 1.00 44.41 111 GLU A C 1
ATOM 874 O O . GLU A 1 111 ? -0.434 18.572 19.065 1.00 44.41 111 GLU A O 1
ATOM 879 N N . ALA A 1 112 ? -2.434 17.624 18.792 1.00 37.47 112 ALA A N 1
ATOM 880 C CA . ALA A 1 112 ? -3.033 18.791 18.178 1.00 37.47 112 ALA A CA 1
ATOM 881 C C . ALA A 1 112 ? -4.464 18.955 18.697 1.00 37.47 112 ALA A C 1
ATOM 883 O O . ALA A 1 112 ? -5.296 18.050 18.623 1.00 37.47 112 ALA A O 1
ATOM 884 N N . ASN A 1 113 ? -4.703 20.116 19.302 1.00 37.41 113 ASN A N 1
ATOM 885 C CA . ASN A 1 113 ? -5.881 20.440 20.091 1.00 37.41 113 ASN A CA 1
ATOM 886 C C . ASN A 1 113 ? -6.988 20.972 19.168 1.00 37.41 113 ASN A C 1
ATOM 888 O O . ASN A 1 113 ? -7.287 22.161 19.136 1.00 37.41 113 ASN A O 1
ATOM 892 N N . TRP A 1 114 ? -7.536 20.080 18.347 1.00 44.19 114 TRP A N 1
ATOM 893 C CA . TRP A 1 114 ? -8.493 20.403 17.287 1.00 44.19 114 TRP A CA 1
ATOM 894 C C . TRP A 1 114 ? -9.973 20.250 17.714 1.00 44.19 114 TRP A C 1
ATOM 896 O O . TRP A 1 114 ? -10.852 20.244 16.858 1.00 44.19 114 TRP A O 1
ATOM 906 N N . GLY A 1 115 ? -10.275 20.066 19.007 1.00 39.31 115 GLY A N 1
ATOM 907 C CA . GLY A 1 115 ? -11.649 19.815 19.480 1.00 39.31 115 GLY A CA 1
ATOM 908 C C . GLY A 1 115 ? -12.210 18.440 19.080 1.00 39.31 115 GLY A C 1
ATOM 909 O O . GLY A 1 115 ? -13.371 18.326 18.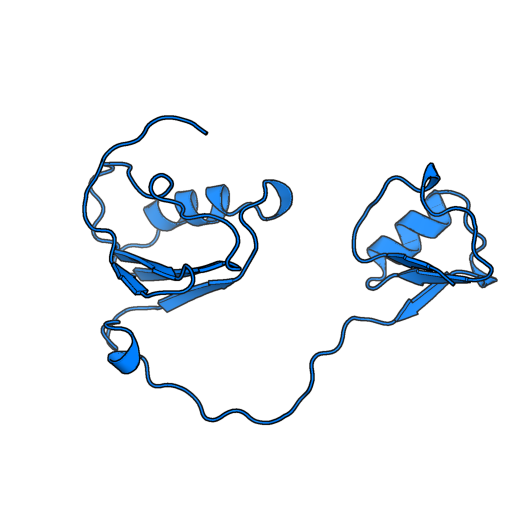705 1.00 39.31 115 GLY A O 1
ATOM 910 N N . TRP A 1 116 ? -11.375 17.396 19.112 1.00 49.38 116 TRP A N 1
ATOM 911 C CA . TRP A 1 116 ? -11.714 16.050 18.630 1.00 49.38 116 TRP A CA 1
ATOM 912 C C . TRP A 1 116 ? -12.374 15.156 19.690 1.00 49.38 116 TRP A C 1
ATOM 914 O O . TRP A 1 116 ? -11.951 15.143 20.843 1.00 49.38 116 TRP A O 1
ATOM 924 N N . THR A 1 117 ? -13.329 14.319 19.266 1.00 45.78 117 THR A N 1
ATOM 925 C CA . THR A 1 117 ? -13.913 13.207 20.055 1.00 45.78 117 THR A CA 1
ATOM 926 C C . THR A 1 117 ? -13.238 11.846 19.788 1.00 45.78 117 THR A C 1
ATOM 928 O O . THR A 1 117 ? -13.563 10.824 20.405 1.00 45.78 117 THR A O 1
ATOM 931 N N . ASN A 1 118 ? -12.270 11.807 18.868 1.00 51.88 118 ASN A N 1
ATOM 932 C CA . ASN A 1 118 ? -11.578 10.589 18.444 1.00 51.88 118 ASN A CA 1
ATOM 933 C C . ASN A 1 118 ? -10.419 10.209 19.364 1.00 51.88 118 ASN A C 1
ATOM 935 O O . ASN A 1 118 ? -9.717 11.067 19.895 1.00 51.88 118 ASN A O 1
ATOM 939 N N . THR A 1 119 ? -10.192 8.903 19.526 1.00 59.88 119 THR A N 1
ATOM 940 C CA . THR A 1 119 ? -9.087 8.362 20.333 1.00 59.88 119 THR A CA 1
ATOM 941 C C . THR A 1 119 ? -8.021 7.756 19.421 1.00 59.88 119 THR A C 1
ATOM 943 O O . THR A 1 119 ? -8.317 6.904 18.584 1.00 59.88 119 THR A O 1
ATOM 946 N N . CYS A 1 120 ? -6.769 8.190 19.582 1.00 58.06 120 CYS A N 1
ATOM 947 C CA . CYS A 1 120 ? -5.616 7.627 18.882 1.00 58.06 120 CYS A CA 1
ATOM 948 C C . CYS A 1 120 ? -4.720 6.901 19.889 1.00 58.06 120 CYS A C 1
ATOM 950 O O . CYS A 1 120 ? -4.195 7.516 20.819 1.00 58.06 120 CYS A O 1
ATOM 952 N N . THR A 1 121 ? -4.532 5.597 19.695 1.00 62.75 121 THR A N 1
ATOM 953 C CA . THR A 1 121 ? -3.656 4.773 20.532 1.00 62.75 121 THR A CA 1
ATOM 954 C C . THR A 1 121 ? -2.409 4.402 19.739 1.00 62.75 121 THR A C 1
ATOM 956 O O . THR A 1 121 ? -2.475 3.767 18.681 1.00 62.75 121 THR A O 1
ATOM 959 N N . LEU A 1 122 ? -1.246 4.798 20.257 1.00 59.78 122 LEU A N 1
ATOM 960 C CA . LEU A 1 122 ? 0.042 4.542 19.625 1.00 59.78 122 LEU A CA 1
ATOM 961 C C . LEU A 1 122 ? 0.640 3.244 20.172 1.00 59.78 122 LEU A C 1
ATOM 963 O O . LEU A 1 122 ? 0.856 3.098 21.375 1.00 59.78 122 LEU A O 1
ATOM 967 N N . TRP A 1 123 ? 0.960 2.321 19.269 1.00 55.44 123 TRP A N 1
ATOM 968 C CA . TRP A 1 123 ? 1.592 1.044 19.583 1.00 55.44 123 TRP A CA 1
ATOM 969 C C . TRP A 1 123 ? 3.069 1.076 19.182 1.00 55.44 123 TRP A C 1
ATOM 971 O O . TRP A 1 123 ? 3.438 1.023 18.003 1.00 55.44 123 TRP A O 1
ATOM 981 N N . ALA A 1 124 ? 3.932 1.217 20.189 1.00 49.00 124 ALA A N 1
ATOM 982 C CA . ALA A 1 124 ? 5.344 1.560 20.043 1.00 49.00 124 ALA A CA 1
ATOM 983 C C . ALA A 1 124 ? 6.268 0.613 20.824 1.00 49.00 124 ALA A C 1
ATOM 985 O O . ALA A 1 124 ? 7.122 1.071 21.577 1.00 49.00 124 ALA A O 1
ATOM 986 N N . GLY A 1 125 ? 6.089 -0.704 20.686 1.00 44.34 125 GLY A N 1
ATOM 987 C CA . GLY A 1 125 ? 6.788 -1.673 21.548 1.00 44.34 125 GLY A CA 1
ATOM 988 C C . GLY A 1 125 ? 6.260 -1.708 22.990 1.00 44.34 125 GLY A C 1
ATOM 989 O O . GLY A 1 125 ? 6.954 -2.170 23.885 1.00 44.34 125 GLY A O 1
ATOM 990 N N . GLY A 1 126 ? 5.047 -1.190 23.179 1.00 43.69 126 GLY A N 1
ATOM 991 C CA . GLY A 1 126 ? 4.292 -1.039 24.418 1.00 43.69 126 GLY A CA 1
ATOM 992 C C . GLY A 1 126 ? 3.037 -0.211 24.11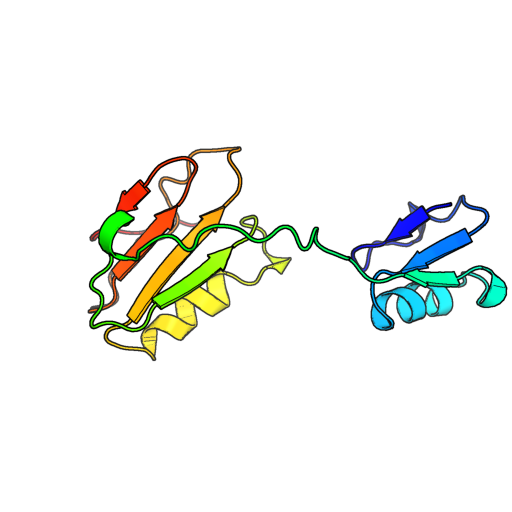5 1.00 43.69 126 GLY A C 1
ATOM 993 O O . GLY A 1 126 ? 3.044 0.583 23.165 1.00 43.69 126 GLY A O 1
ATOM 994 N N . MET A 1 127 ? 1.955 -0.441 24.863 1.00 40.72 127 MET A N 1
ATOM 995 C CA . MET A 1 127 ? 0.690 0.278 24.704 1.00 40.72 127 MET A CA 1
ATOM 996 C C . MET A 1 127 ? 0.805 1.641 25.393 1.00 40.72 127 MET A C 1
ATOM 998 O O . MET A 1 127 ? 1.081 1.716 26.588 1.00 40.72 127 MET A O 1
ATOM 1002 N N . THR A 1 128 ? 0.639 2.734 24.651 1.00 44.41 128 THR A N 1
ATOM 1003 C CA . THR A 1 128 ? 0.520 4.072 25.245 1.00 44.41 128 THR A CA 1
ATOM 1004 C C . THR A 1 128 ? -0.736 4.729 24.689 1.00 44.41 128 THR A C 1
ATOM 1006 O O . THR A 1 128 ? -0.794 5.104 23.517 1.00 44.41 128 THR A O 1
ATOM 1009 N N . SER A 1 129 ? -1.765 4.838 25.534 1.00 41.78 129 SER A N 1
ATOM 1010 C CA . SER A 1 129 ? -2.942 5.666 25.261 1.00 41.78 129 SER A CA 1
ATOM 1011 C C . SER A 1 129 ? -2.502 7.129 25.328 1.00 41.78 129 SER A C 1
ATOM 1013 O O . SER A 1 129 ? -2.012 7.574 26.368 1.00 41.78 129 SER A O 1
ATOM 1015 N N . LEU A 1 130 ? -2.654 7.876 24.237 1.00 43.69 130 LEU A N 1
ATOM 1016 C CA . LEU A 1 130 ? -2.361 9.306 24.214 1.00 43.69 130 LEU A CA 1
ATOM 1017 C C . LEU A 1 130 ? -3.683 10.072 24.356 1.00 43.69 130 LEU A C 1
ATOM 1019 O O . LEU A 1 130 ? -4.527 10.024 23.464 1.00 43.69 130 LEU A O 1
ATOM 1023 N N . ARG A 1 131 ? -3.872 10.778 25.479 1.00 37.28 131 ARG A N 1
ATOM 1024 C CA . ARG A 1 131 ? -4.936 11.784 25.646 1.00 37.28 131 ARG A CA 1
ATOM 1025 C C . ARG A 1 131 ? -4.299 13.161 25.852 1.00 37.28 131 ARG A C 1
ATOM 1027 O O . ARG A 1 131 ? -3.546 13.335 26.800 1.00 37.28 131 ARG A O 1
ATOM 1034 N N . GLY A 1 132 ? -4.643 14.109 24.976 1.00 36.03 132 GLY A N 1
ATOM 1035 C CA . GLY A 1 132 ? -4.543 15.564 25.173 1.00 36.03 132 GLY A CA 1
ATOM 1036 C C . GLY A 1 132 ? -3.165 16.167 25.457 1.00 36.03 132 GLY A C 1
ATOM 1037 O O . GLY A 1 132 ? -2.883 16.487 26.605 1.00 36.03 132 GLY A O 1
ATOM 1038 N N . CYS A 1 133 ? -2.364 16.458 24.427 1.00 33.22 133 CYS A N 1
ATOM 1039 C CA . CYS A 1 133 ? -1.193 17.337 24.572 1.00 33.22 133 CYS A CA 1
ATOM 1040 C C . CYS A 1 133 ? -0.898 18.081 23.224 1.00 33.22 133 CYS A C 1
ATOM 1042 O O . CYS A 1 133 ? -1.688 17.924 22.287 1.00 33.22 133 CYS A O 1
ATOM 1044 N N . VAL A 1 134 ? 0.088 18.994 23.134 1.00 32.88 134 VAL A N 1
ATOM 1045 C CA . VAL A 1 134 ? 0.193 20.127 22.154 1.00 32.88 134 VAL A CA 1
ATOM 1046 C C . VAL A 1 134 ? 1.548 20.156 21.378 1.00 32.88 134 VAL A C 1
ATOM 1048 O O . VAL A 1 134 ? 2.571 19.790 21.953 1.00 32.88 134 VAL A O 1
ATOM 1051 N N . PRO A 1 135 ? 1.644 20.615 20.100 1.00 32.47 135 PRO A N 1
ATOM 1052 C CA . PRO A 1 135 ? 2.727 20.205 19.203 1.00 32.47 135 PRO A CA 1
ATOM 1053 C C . PRO A 1 135 ? 3.968 21.105 19.223 1.00 32.47 135 PRO A C 1
ATOM 1055 O O . PRO A 1 135 ? 3.890 22.325 19.363 1.00 32.47 135 PRO A O 1
ATOM 1058 N N . GLN A 1 136 ? 5.113 20.499 18.893 1.00 29.08 136 GLN A N 1
ATOM 1059 C CA . GLN A 1 136 ? 6.238 21.190 18.263 1.00 29.08 136 GLN A CA 1
ATOM 1060 C C . GLN A 1 136 ? 6.836 20.316 17.146 1.00 29.08 136 GLN A C 1
ATOM 1062 O O . GLN A 1 136 ? 7.378 19.242 17.408 1.00 29.08 136 GLN A O 1
ATOM 1067 N N . THR A 1 137 ? 6.667 20.824 15.923 1.00 29.27 137 THR A N 1
ATOM 1068 C CA . THR A 1 137 ? 7.295 20.520 14.619 1.00 29.27 137 THR A CA 1
ATOM 1069 C C . THR A 1 137 ? 8.310 19.367 14.550 1.00 29.27 137 THR A C 1
ATOM 1071 O O . THR A 1 137 ? 9.337 19.385 15.237 1.00 29.27 137 THR A O 1
ATOM 1074 N N . CYS A 1 138 ? 8.047 18.415 13.642 1.00 31.20 138 CYS A N 1
ATOM 1075 C CA . CYS A 1 138 ? 9.076 17.591 12.995 1.00 31.20 138 CYS A CA 1
ATOM 1076 C C . CYS A 1 138 ? 9.752 18.364 11.862 1.00 31.20 138 CYS A C 1
ATOM 1078 O O . CYS A 1 138 ? 9.041 19.154 11.203 1.00 31.20 138 CYS A O 1
#

Secondary structure (DSSP, 8-state):
-EEESS---GGGS---S-EEESSHHHHHHHHHTT--GGGEEE----------PPPPSGGGT--TTS-EEEEE----GGG-HHHHHHHGGG-TT-EEEEE--SSS---SSS---S----EEEEESSSEEEE-S------